Protein AF-A0A821WKL1-F1 (afdb_monomer_lite)

Secondary structure (DSSP, 8-state):
---HHHHHHHHHHHHHHHH----------STTS-HHHHHHHHHHHHHHHHSS-------

Organism: NCBI:txid392032

InterPro domains:
  IPR001609 Myosin head, motor domain-like [PF00063] (1-54)
  IPR001609 Myosin head, motor domain-like [PS51456] (1-59)
  IPR027417 P-loop containing nucleoside triphosphate hydrolase [SSF52540] (1-55)
  IPR036961 Kinesin motor domain superfamily [G3DSA:3.40.850.10] (1-59)

Foldseek 3Di:
DPPPLLVVLVVQVVCCVVVVDHGDDDQDDDPPPCSVVSVVVSVVNCCVVVPPDPPDPPD

Structure (mmCIF, N/CA/C/O backbone):
data_AF-A0A821WKL1-F1
#
_entry.id   AF-A0A821WKL1-F1
#
loop_
_atom_site.group_PDB
_atom_site.id
_atom_site.type_symbol
_atom_site.label_atom_id
_atom_site.label_alt_id
_atom_site.label_comp_id
_atom_site.label_asym_id
_atom_site.label_entity_id
_atom_site.label_seq_id
_atom_site.pdbx_PDB_ins_code
_atom_site.Cartn_x
_atom_site.Cartn_y
_atom_site.Cartn_z
_atom_site.occupancy
_atom_site.B_iso_or_equiv
_atom_site.auth_seq_id
_atom_site.auth_comp_id
_atom_site.auth_asym_id
_atom_site.auth_atom_id
_atom_site.pdbx_PDB_model_num
ATOM 1 N N . MET A 1 1 ? -11.206 -1.740 -14.306 1.00 48.59 1 MET A N 1
ATOM 2 C CA . MET A 1 1 ? -10.390 -2.364 -13.245 1.00 48.59 1 MET A CA 1
ATOM 3 C C . MET A 1 1 ? -9.315 -1.361 -12.851 1.00 48.59 1 MET A C 1
ATOM 5 O O . MET A 1 1 ? -8.538 -0.999 -13.730 1.00 48.59 1 MET A O 1
ATOM 9 N N . PRO A 1 2 ? -9.317 -0.813 -11.620 1.00 51.78 2 PRO A N 1
ATOM 10 C CA . PRO A 1 2 ? -8.225 0.049 -11.171 1.00 51.78 2 PRO A CA 1
ATOM 11 C C . PRO A 1 2 ? -6.888 -0.702 -11.322 1.00 51.78 2 PRO A C 1
ATOM 13 O O . PRO A 1 2 ? -6.888 -1.934 -11.266 1.00 51.78 2 PRO A O 1
ATOM 16 N N . PRO A 1 3 ? -5.764 -0.002 -11.561 1.00 66.75 3 PRO A N 1
ATOM 17 C CA . PRO A 1 3 ? -4.455 -0.626 -11.727 1.00 66.75 3 PRO A CA 1
ATOM 18 C C . PRO A 1 3 ? -4.205 -1.697 -10.661 1.00 66.75 3 PRO A C 1
ATOM 20 O O . PRO A 1 3 ? -4.428 -1.440 -9.479 1.00 66.75 3 PRO A O 1
ATOM 23 N N . HIS A 1 4 ? -3.714 -2.869 -11.074 1.00 80.81 4 HIS A N 1
ATOM 24 C CA . HIS A 1 4 ? -3.466 -4.028 -10.203 1.00 80.81 4 HIS A CA 1
ATOM 25 C C . HIS A 1 4 ? -2.743 -3.658 -8.892 1.00 80.81 4 HIS A C 1
ATOM 27 O O . HIS A 1 4 ? -3.056 -4.177 -7.827 1.00 80.81 4 HIS A O 1
ATOM 33 N N . ILE A 1 5 ? -1.830 -2.684 -8.951 1.00 89.44 5 ILE A N 1
ATOM 34 C CA . ILE A 1 5 ? -1.057 -2.220 -7.797 1.00 89.44 5 ILE A CA 1
ATOM 35 C C . ILE A 1 5 ? -1.894 -1.483 -6.734 1.00 89.44 5 ILE A C 1
ATOM 37 O O . ILE A 1 5 ? -1.631 -1.623 -5.543 1.00 89.44 5 ILE A O 1
ATOM 41 N N . PHE A 1 6 ? -2.917 -0.724 -7.141 1.00 91.50 6 PHE A N 1
ATOM 42 C CA . PHE A 1 6 ? -3.784 0.001 -6.207 1.00 91.50 6 PHE A CA 1
ATOM 43 C C . PHE A 1 6 ? -4.805 -0.924 -5.555 1.00 91.50 6 PHE A C 1
ATOM 45 O O . PHE A 1 6 ? -5.101 -0.756 -4.377 1.00 91.50 6 PHE A O 1
ATOM 52 N N . ALA A 1 7 ? -5.297 -1.925 -6.292 1.00 91.44 7 ALA A N 1
ATOM 53 C CA . ALA A 1 7 ? -6.169 -2.952 -5.728 1.00 91.44 7 ALA A CA 1
ATOM 54 C C . ALA A 1 7 ? -5.459 -3.715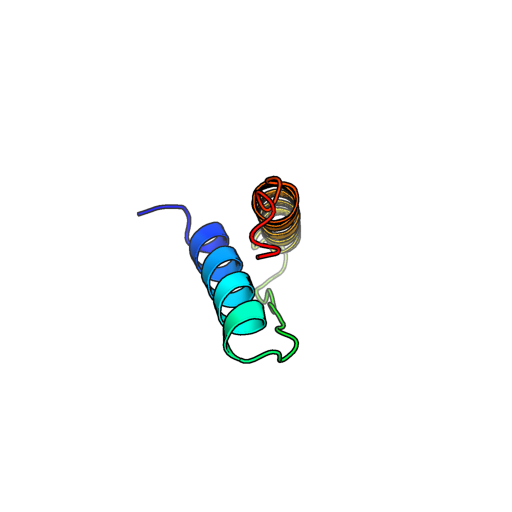 -4.593 1.00 91.44 7 ALA A C 1
ATOM 56 O O . ALA A 1 7 ? -5.985 -3.773 -3.486 1.00 91.44 7 ALA A O 1
ATOM 57 N N . ILE A 1 8 ? -4.218 -4.168 -4.823 1.00 92.69 8 ILE A N 1
ATOM 58 C CA . ILE A 1 8 ? -3.407 -4.847 -3.795 1.00 92.69 8 ILE A CA 1
ATOM 59 C C . ILE A 1 8 ? -3.190 -3.958 -2.568 1.00 92.69 8 ILE A C 1
ATOM 61 O O . ILE A 1 8 ? -3.364 -4.410 -1.439 1.00 92.69 8 ILE A O 1
ATOM 65 N N . ALA A 1 9 ? -2.818 -2.692 -2.772 1.00 93.75 9 ALA A N 1
ATOM 66 C CA . ALA A 1 9 ? -2.593 -1.768 -1.663 1.00 93.75 9 ALA A CA 1
ATOM 67 C C . ALA A 1 9 ? -3.879 -1.506 -0.853 1.00 93.75 9 ALA A C 1
ATOM 69 O O . ALA A 1 9 ? -3.823 -1.404 0.372 1.00 93.75 9 ALA A O 1
ATOM 70 N N . SER A 1 10 ? -5.034 -1.436 -1.524 1.00 93.06 10 SER A N 1
ATOM 71 C CA . SER A 1 10 ? -6.346 -1.281 -0.884 1.00 93.06 10 SER A CA 1
ATOM 72 C C . SER A 1 10 ? -6.720 -2.498 -0.044 1.00 93.06 10 SER A C 1
ATOM 74 O O . SER A 1 10 ? -7.114 -2.355 1.114 1.00 93.06 10 SER A O 1
ATOM 76 N N . ASP A 1 11 ? -6.538 -3.699 -0.596 1.00 94.12 11 ASP A N 1
ATOM 77 C CA . ASP A 1 11 ? -6.836 -4.943 0.107 1.00 94.12 11 ASP A CA 1
ATOM 78 C C . ASP A 1 11 ? -5.914 -5.152 1.308 1.00 94.12 11 ASP A C 1
ATOM 80 O O . ASP A 1 11 ? -6.408 -5.454 2.393 1.00 94.12 11 ASP A O 1
ATOM 84 N N . ALA A 1 12 ? -4.610 -4.900 1.165 1.00 94.38 12 ALA A N 1
ATOM 85 C CA . ALA A 1 12 ? -3.669 -4.954 2.284 1.00 94.38 12 ALA A CA 1
ATOM 86 C C . ALA A 1 12 ? -4.065 -3.974 3.401 1.00 94.38 12 ALA A C 1
ATOM 88 O O . ALA A 1 12 ? -4.102 -4.348 4.571 1.00 94.38 12 ALA A O 1
ATOM 89 N N . TYR A 1 13 ? -4.436 -2.735 3.058 1.00 93.81 13 TYR A N 1
ATOM 90 C CA . TYR A 1 13 ? -4.896 -1.759 4.048 1.00 93.81 13 TYR A CA 1
ATOM 91 C C . TYR A 1 13 ? -6.186 -2.205 4.750 1.00 93.81 13 TYR A C 1
ATOM 93 O O . TYR A 1 13 ? -6.298 -2.117 5.975 1.00 93.81 13 TYR A O 1
ATOM 101 N N . ARG A 1 14 ? -7.157 -2.722 3.990 1.00 93.94 14 ARG A N 1
ATOM 102 C CA . ARG A 1 14 ? -8.423 -3.224 4.534 1.00 93.94 14 ARG A CA 1
ATOM 103 C C . ARG A 1 14 ? -8.203 -4.410 5.473 1.00 93.94 14 ARG A C 1
ATOM 105 O O . ARG A 1 14 ? -8.747 -4.396 6.574 1.00 93.94 14 ARG A O 1
ATOM 112 N N . LEU A 1 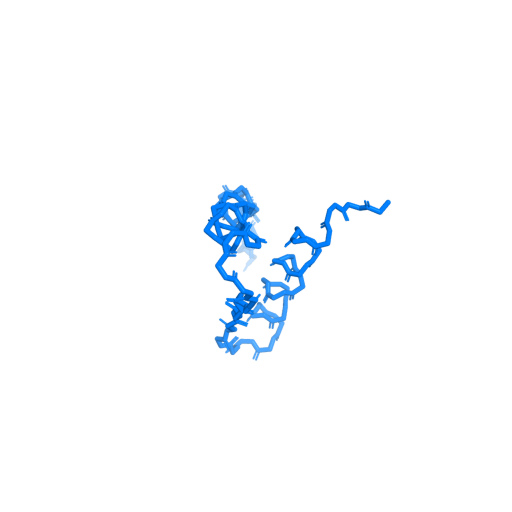15 ? -7.394 -5.389 5.071 1.00 95.31 15 LEU A N 1
ATOM 113 C CA . LEU A 1 15 ? -7.073 -6.566 5.884 1.00 95.31 15 LEU A CA 1
ATOM 114 C C . LEU A 1 15 ? -6.308 -6.182 7.153 1.00 95.31 15 LEU A C 1
ATOM 116 O O . LEU A 1 15 ? -6.647 -6.673 8.226 1.00 95.31 15 LEU A O 1
ATOM 120 N N . MET A 1 16 ? -5.367 -5.238 7.063 1.00 95.44 16 MET A N 1
ATOM 121 C CA . MET A 1 16 ? -4.662 -4.698 8.231 1.00 95.44 16 MET A CA 1
ATOM 122 C C . MET A 1 16 ? -5.638 -4.118 9.267 1.00 95.44 16 MET A C 1
ATOM 124 O O . MET A 1 16 ? -5.502 -4.356 10.467 1.00 95.44 16 MET A O 1
ATOM 128 N N . LEU A 1 17 ? -6.655 -3.372 8.821 1.00 93.38 17 LEU A N 1
ATOM 129 C CA . LEU A 1 17 ? -7.666 -2.798 9.714 1.00 93.38 17 LEU A CA 1
ATOM 130 C C . LEU A 1 17 ? -8.661 -3.834 10.251 1.00 93.38 17 LEU A C 1
ATOM 132 O O . LEU A 1 17 ? -9.063 -3.722 11.408 1.00 93.38 17 LEU A O 1
ATOM 136 N N . GLN A 1 18 ? -9.068 -4.803 9.429 1.00 95.38 18 GLN A N 1
ATOM 137 C CA . GLN A 1 18 ? -10.044 -5.833 9.798 1.00 95.38 18 GLN A CA 1
ATOM 138 C C . GLN A 1 18 ? -9.454 -6.861 10.763 1.00 95.38 18 GLN A C 1
ATOM 140 O O . GLN A 1 18 ? -10.047 -7.133 11.805 1.00 95.38 18 GLN A O 1
ATOM 145 N N . ASN A 1 19 ? -8.276 -7.387 10.437 1.00 95.31 19 ASN A N 1
ATOM 146 C CA . ASN A 1 19 ? -7.642 -8.466 11.190 1.00 95.31 19 ASN A CA 1
ATOM 147 C C . ASN A 1 19 ? -6.768 -7.936 12.330 1.00 95.31 19 ASN A C 1
ATOM 149 O O . ASN A 1 19 ? -6.429 -8.692 13.231 1.00 95.31 19 ASN A O 1
ATOM 153 N N . ARG A 1 20 ? -6.443 -6.632 12.322 1.00 93.88 20 ARG A N 1
ATOM 154 C CA . ARG A 1 20 ? -5.553 -5.983 13.303 1.00 93.88 20 ARG A CA 1
ATOM 155 C C . ARG A 1 20 ? -4.151 -6.606 13.315 1.00 93.88 20 ARG A C 1
ATOM 157 O O . ARG A 1 20 ? -3.501 -6.648 14.353 1.00 93.88 20 ARG A O 1
ATOM 164 N N . GLU A 1 21 ? -3.697 -7.040 12.143 1.00 95.62 21 GLU A N 1
ATOM 165 C CA . GLU A 1 21 ? -2.398 -7.671 11.912 1.00 95.62 21 GLU A CA 1
ATOM 166 C C . GLU A 1 21 ? -1.629 -6.930 10.816 1.00 95.62 21 GLU A C 1
ATOM 168 O O . GLU A 1 21 ? -2.205 -6.524 9.800 1.00 95.62 21 GLU A O 1
ATOM 173 N N . ASP A 1 22 ? -0.317 -6.789 11.001 1.00 95.31 22 ASP A N 1
ATOM 174 C CA . ASP A 1 22 ? 0.558 -6.115 10.044 1.00 95.31 22 ASP A CA 1
ATOM 175 C C . ASP A 1 22 ? 0.593 -6.851 8.697 1.00 95.31 22 ASP A C 1
ATOM 177 O O . ASP A 1 22 ? 0.631 -8.079 8.631 1.00 95.31 22 ASP A O 1
ATOM 181 N N . GLN A 1 23 ? 0.589 -6.088 7.601 1.00 96.31 23 GLN A N 1
ATOM 182 C CA . GLN A 1 23 ? 0.589 -6.619 6.235 1.00 96.31 23 GLN A CA 1
ATOM 183 C C . GLN A 1 23 ? 1.884 -6.263 5.504 1.00 96.31 23 GLN A C 1
ATOM 185 O O . GLN A 1 23 ? 2.483 -5.214 5.740 1.00 96.31 23 GLN A O 1
ATOM 190 N N . SER A 1 24 ? 2.294 -7.118 4.565 1.00 95.44 24 SER A N 1
ATOM 191 C CA . SER A 1 24 ? 3.476 -6.892 3.727 1.00 95.44 24 SER A CA 1
ATOM 192 C C . SER A 1 24 ? 3.138 -7.000 2.240 1.00 95.44 24 SER A C 1
ATOM 194 O O . SER A 1 24 ? 2.297 -7.798 1.832 1.00 95.44 24 SER A O 1
ATOM 196 N N . ILE A 1 25 ? 3.791 -6.173 1.418 1.00 93.50 25 ILE A N 1
ATOM 197 C CA . ILE A 1 25 ? 3.669 -6.195 -0.045 1.00 93.50 25 ILE A CA 1
ATOM 198 C C . ILE A 1 25 ? 5.066 -6.428 -0.619 1.00 93.50 25 ILE A C 1
ATOM 200 O O . ILE A 1 25 ? 5.923 -5.545 -0.569 1.00 93.50 25 ILE A O 1
ATOM 204 N N . LEU A 1 26 ? 5.297 -7.618 -1.177 1.00 93.81 26 LEU A N 1
ATOM 205 C CA . LEU A 1 26 ? 6.567 -7.988 -1.800 1.00 93.81 26 LEU A CA 1
ATOM 206 C C . LEU A 1 26 ? 6.501 -7.775 -3.318 1.00 93.81 26 LEU A C 1
ATOM 208 O O . LEU A 1 26 ? 5.767 -8.461 -4.023 1.00 93.81 26 LEU A O 1
ATOM 212 N N . CYS A 1 27 ? 7.304 -6.843 -3.833 1.00 90.94 27 CYS A N 1
ATOM 213 C CA . CYS A 1 27 ? 7.442 -6.613 -5.273 1.00 90.94 27 CYS A CA 1
ATOM 214 C C . CYS A 1 27 ? 8.639 -7.405 -5.827 1.00 90.94 27 CYS A C 1
ATOM 216 O O . CYS A 1 27 ? 9.787 -7.028 -5.590 1.00 90.94 27 CYS A O 1
ATOM 218 N N . THR A 1 28 ? 8.386 -8.472 -6.590 1.00 93.06 28 THR A N 1
ATOM 219 C CA . THR A 1 28 ? 9.418 -9.304 -7.243 1.00 93.06 28 THR A CA 1
ATOM 220 C C . THR A 1 28 ? 9.426 -9.122 -8.766 1.00 93.06 28 THR A C 1
ATOM 222 O O . THR A 1 28 ? 8.531 -8.501 -9.337 1.00 93.06 28 THR A O 1
ATOM 225 N N . GLY A 1 29 ? 10.488 -9.592 -9.431 1.00 93.69 29 GLY A N 1
ATOM 226 C CA . GLY A 1 29 ? 10.658 -9.505 -10.886 1.00 93.69 29 GLY A CA 1
ATOM 227 C C . GLY A 1 29 ? 12.108 -9.264 -11.304 1.00 93.69 29 GLY A C 1
ATOM 228 O O . GLY A 1 29 ? 12.964 -8.972 -10.465 1.00 93.69 29 GLY A O 1
ATOM 229 N N . GLU A 1 30 ? 12.386 -9.337 -12.601 1.00 95.81 30 GLU A N 1
ATOM 230 C CA . GLU A 1 30 ? 13.722 -9.126 -13.174 1.00 95.81 30 GLU A CA 1
ATOM 231 C C . GLU A 1 30 ? 14.171 -7.651 -13.120 1.00 95.81 30 GLU A C 1
ATOM 233 O O . GLU A 1 30 ? 13.408 -6.743 -12.747 1.00 95.81 30 GLU A O 1
ATOM 238 N N . SER A 1 31 ? 15.443 -7.393 -13.438 1.00 95.19 31 SER A N 1
ATOM 239 C CA . SER A 1 31 ? 15.945 -6.022 -13.593 1.00 95.19 31 SER A CA 1
ATOM 240 C C . SER A 1 31 ? 15.174 -5.315 -14.714 1.00 95.19 31 SER A C 1
ATOM 242 O O . SER A 1 31 ? 14.955 -5.891 -15.771 1.00 95.19 31 SER A O 1
ATOM 244 N N . GLY A 1 32 ? 14.707 -4.086 -14.474 1.00 93.81 32 GLY A N 1
ATOM 245 C CA . GLY A 1 32 ? 13.889 -3.336 -15.439 1.00 93.81 32 GLY A CA 1
ATOM 246 C C . GLY A 1 32 ? 12.375 -3.595 -15.389 1.00 93.81 32 GLY A C 1
ATOM 247 O O . GLY A 1 32 ? 11.626 -2.826 -15.980 1.00 93.81 32 GLY A O 1
ATOM 248 N N . ALA A 1 33 ? 11.881 -4.564 -14.606 1.00 92.06 33 ALA A N 1
ATOM 249 C CA . ALA A 1 33 ? 10.444 -4.881 -14.503 1.00 92.06 33 ALA A CA 1
ATOM 250 C C . ALA A 1 33 ? 9.571 -3.805 -13.804 1.00 92.06 33 ALA A C 1
ATOM 252 O O . ALA A 1 33 ? 8.394 -4.029 -13.531 1.00 92.06 33 ALA A O 1
ATOM 253 N N . GLY A 1 34 ? 10.137 -2.647 -13.448 1.00 92.62 34 GLY A N 1
ATOM 254 C CA . GLY A 1 34 ? 9.381 -1.540 -12.850 1.00 92.62 34 GLY A CA 1
ATOM 255 C C . GLY A 1 34 ? 9.042 -1.692 -11.361 1.00 92.62 34 GLY A C 1
ATOM 256 O O . GLY A 1 34 ? 8.185 -0.965 -10.866 1.00 92.62 34 GLY A O 1
ATOM 257 N N . LYS A 1 35 ? 9.721 -2.584 -10.618 1.00 93.31 35 LYS A N 1
ATOM 258 C CA . LYS A 1 35 ? 9.496 -2.799 -9.170 1.00 93.31 35 LYS A CA 1
ATOM 259 C C . LYS A 1 35 ? 9.512 -1.491 -8.371 1.00 93.31 35 LYS A C 1
ATOM 261 O O . LYS A 1 35 ? 8.572 -1.217 -7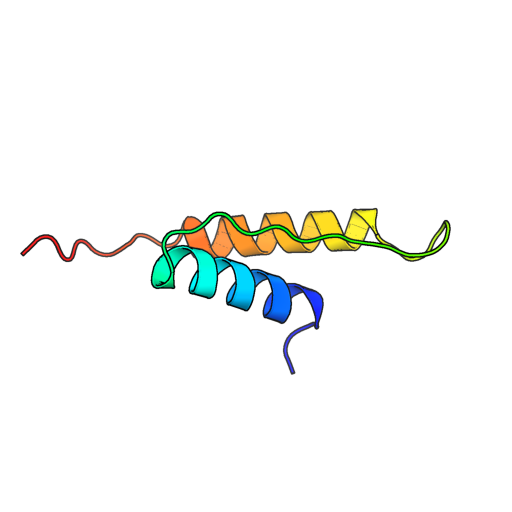.639 1.00 93.31 35 LYS A O 1
ATOM 266 N N . THR A 1 36 ? 10.534 -0.656 -8.569 1.00 94.56 36 THR A N 1
ATOM 267 C CA . THR A 1 36 ? 10.681 0.633 -7.874 1.00 94.56 36 THR A CA 1
ATOM 268 C C . THR A 1 36 ? 9.519 1.585 -8.160 1.00 94.56 36 THR A C 1
ATOM 270 O O . THR A 1 36 ? 8.995 2.214 -7.244 1.00 94.56 36 THR A O 1
ATOM 273 N N . GLU A 1 37 ? 9.078 1.671 -9.417 1.00 93.25 37 GLU A N 1
ATOM 274 C CA . GLU A 1 37 ? 7.946 2.519 -9.813 1.00 93.25 37 GLU A CA 1
ATOM 275 C C . GLU A 1 37 ? 6.625 2.009 -9.229 1.00 93.25 37 GLU A C 1
ATOM 277 O O . GLU A 1 37 ? 5.785 2.797 -8.790 1.00 93.25 37 GLU A O 1
ATOM 282 N N . ASN A 1 38 ? 6.457 0.689 -9.142 1.00 91.69 38 ASN A N 1
ATOM 283 C CA . ASN A 1 38 ? 5.303 0.087 -8.486 1.00 91.69 38 ASN A CA 1
ATOM 284 C C . ASN A 1 38 ? 5.307 0.362 -6.978 1.00 91.69 38 ASN A C 1
ATOM 286 O O . ASN A 1 38 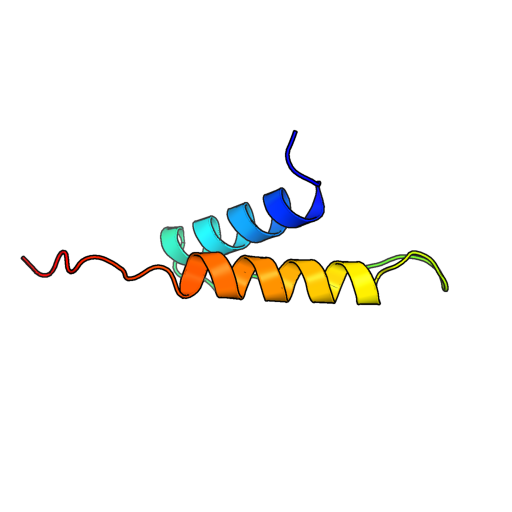? 4.274 0.762 -6.441 1.00 91.69 38 ASN A O 1
ATOM 290 N N . THR A 1 39 ? 6.457 0.252 -6.307 1.00 94.06 39 THR A N 1
ATOM 291 C CA . THR A 1 39 ? 6.580 0.588 -4.880 1.00 94.06 39 THR A CA 1
ATOM 292 C C . THR A 1 39 ? 6.205 2.047 -4.610 1.00 94.06 39 THR A C 1
ATOM 294 O O . THR A 1 39 ? 5.458 2.321 -3.671 1.00 94.06 39 THR A O 1
ATOM 297 N N . LYS A 1 40 ? 6.634 2.994 -5.459 1.00 94.94 40 LYS A N 1
ATOM 298 C CA . LYS A 1 40 ? 6.230 4.409 -5.340 1.00 94.94 40 LYS A CA 1
ATOM 299 C C . LYS A 1 40 ? 4.709 4.577 -5.406 1.00 94.94 40 LYS A C 1
ATOM 301 O O . LYS A 1 40 ? 4.140 5.293 -4.585 1.00 94.94 40 LYS A O 1
ATOM 306 N N . LYS A 1 41 ? 4.046 3.892 -6.343 1.00 93.62 41 LYS A N 1
ATOM 307 C CA . LYS A 1 41 ? 2.581 3.929 -6.495 1.00 93.62 41 LYS A CA 1
ATOM 308 C C . LYS A 1 41 ? 1.854 3.359 -5.275 1.00 93.62 41 LYS A C 1
ATOM 310 O O . LYS A 1 41 ? 0.855 3.939 -4.856 1.00 93.62 41 LYS A O 1
ATOM 315 N N . VAL A 1 42 ? 2.358 2.272 -4.684 1.00 93.44 42 VAL A N 1
ATOM 316 C CA . VAL A 1 42 ? 1.809 1.713 -3.433 1.00 93.44 42 VAL A CA 1
ATOM 317 C C . VAL A 1 42 ? 1.869 2.750 -2.314 1.00 93.44 42 VAL A C 1
ATOM 319 O O . VAL A 1 42 ? 0.850 3.023 -1.685 1.00 93.44 42 VAL A O 1
ATOM 322 N N . ILE A 1 43 ? 3.034 3.370 -2.106 1.00 94.19 43 ILE A N 1
ATOM 323 C CA . ILE A 1 43 ? 3.226 4.382 -1.057 1.00 94.19 43 ILE A CA 1
ATOM 324 C C . ILE A 1 43 ? 2.285 5.574 -1.273 1.00 94.19 43 ILE A C 1
ATOM 326 O O . ILE A 1 43 ? 1.615 6.002 -0.336 1.00 94.19 43 ILE A O 1
ATOM 330 N N . GLN A 1 44 ? 2.188 6.079 -2.507 1.00 93.25 44 GLN A N 1
ATOM 331 C CA . GLN A 1 44 ? 1.286 7.183 -2.853 1.00 93.25 44 GLN A CA 1
ATOM 332 C C . GLN A 1 44 ? -0.180 6.846 -2.561 1.00 93.25 44 GLN A C 1
ATOM 334 O O . GLN A 1 44 ? -0.899 7.670 -1.998 1.00 93.25 44 GLN A O 1
ATOM 339 N N . TYR A 1 45 ? -0.619 5.637 -2.918 1.00 92.62 45 TYR A N 1
ATOM 340 C CA . TYR A 1 45 ? -1.995 5.209 -2.687 1.00 92.62 45 TYR A CA 1
ATOM 341 C C . TYR A 1 45 ? -2.306 5.061 -1.196 1.00 92.62 45 TYR A C 1
ATOM 343 O O . TYR A 1 45 ? -3.315 5.590 -0.735 1.00 92.62 45 TYR A O 1
ATOM 351 N N . LEU A 1 46 ? -1.421 4.407 -0.434 1.00 92.19 46 LEU A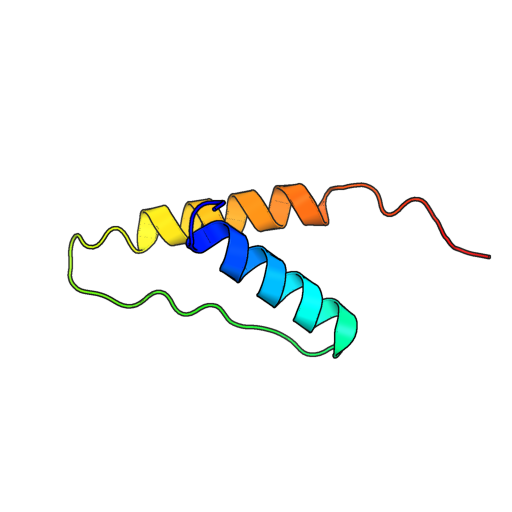 N 1
ATOM 352 C CA . LEU A 1 46 ? -1.570 4.266 1.017 1.00 92.19 46 LEU A CA 1
ATOM 353 C C . LEU A 1 46 ? -1.607 5.629 1.712 1.00 92.19 46 LEU A C 1
ATOM 355 O O . LEU A 1 46 ? -2.470 5.851 2.556 1.00 92.19 46 LEU A O 1
ATOM 359 N N . ALA A 1 47 ? -0.729 6.558 1.323 1.00 92.88 47 ALA A N 1
ATOM 360 C CA . ALA A 1 47 ? -0.737 7.919 1.848 1.00 92.88 47 ALA A CA 1
ATOM 361 C C . ALA A 1 47 ? -2.065 8.636 1.557 1.00 92.88 47 ALA A C 1
ATOM 363 O O . ALA A 1 47 ? -2.621 9.265 2.452 1.00 92.88 47 ALA A O 1
ATOM 364 N N . TYR A 1 48 ? -2.604 8.499 0.342 1.00 91.12 48 TYR A N 1
ATOM 365 C CA . TYR A 1 48 ? -3.880 9.105 -0.042 1.00 91.12 48 TYR A CA 1
ATOM 366 C C . TYR A 1 48 ? -5.060 8.578 0.788 1.00 91.12 48 TYR A C 1
ATOM 368 O O . TYR A 1 48 ? -5.828 9.368 1.336 1.00 91.12 48 TYR A O 1
ATOM 376 N N . ILE A 1 49 ? -5.197 7.254 0.920 1.00 89.12 49 ILE A N 1
ATOM 377 C CA . ILE A 1 49 ? -6.341 6.659 1.631 1.00 89.12 49 ILE A CA 1
ATOM 378 C C . ILE A 1 49 ? -6.214 6.759 3.154 1.00 89.12 49 ILE A C 1
ATOM 380 O O . ILE A 1 49 ? -7.223 6.895 3.839 1.00 89.12 49 ILE A O 1
ATOM 384 N N . ALA A 1 50 ? -4.994 6.703 3.696 1.00 87.44 50 ALA A N 1
ATOM 385 C CA . ALA A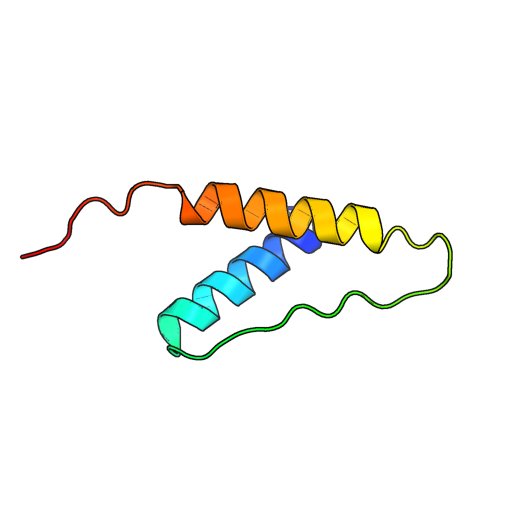 1 50 ? -4.767 6.782 5.136 1.00 87.44 50 ALA A CA 1
ATOM 386 C C . ALA A 1 50 ? -4.829 8.225 5.656 1.00 87.44 50 ALA A C 1
ATOM 388 O O . ALA A 1 50 ? -5.152 8.426 6.825 1.00 87.44 50 ALA A O 1
ATOM 389 N N . ALA A 1 51 ? -4.536 9.216 4.805 1.00 82.12 51 ALA A N 1
ATOM 390 C CA . ALA A 1 51 ? -4.670 10.633 5.138 1.00 82.12 51 ALA A CA 1
ATOM 391 C C . ALA A 1 51 ? -6.114 11.150 5.042 1.00 82.12 51 ALA A C 1
ATOM 393 O O . ALA A 1 51 ? -6.385 12.257 5.510 1.00 82.12 51 ALA A O 1
ATOM 394 N N . ALA A 1 52 ? -7.046 10.383 4.462 1.00 67.38 52 ALA A N 1
ATOM 395 C CA . ALA A 1 52 ? -8.457 10.739 4.508 1.00 67.38 52 ALA A CA 1
ATOM 396 C C . ALA A 1 52 ? -8.883 10.847 5.985 1.00 67.38 52 ALA A C 1
ATOM 398 O O . ALA A 1 52 ? -8.671 9.896 6.748 1.00 67.38 52 ALA A O 1
ATOM 399 N N . PRO A 1 53 ? -9.439 11.990 6.430 1.00 55.59 53 PRO A N 1
ATOM 400 C CA . PRO A 1 53 ? -9.810 12.158 7.822 1.00 55.59 53 PRO A CA 1
ATOM 401 C C . PRO A 1 53 ? -10.809 11.060 8.174 1.00 55.59 53 PRO A C 1
ATOM 403 O O . PRO A 1 53 ? -11.896 10.994 7.598 1.00 55.59 53 PRO A O 1
ATOM 406 N N . ARG A 1 54 ? -10.456 10.194 9.134 1.00 59.03 54 ARG A N 1
ATOM 407 C CA . ARG A 1 54 ? -11.468 9.395 9.824 1.00 59.03 54 ARG A CA 1
ATOM 408 C C . ARG A 1 54 ? -12.370 10.407 10.509 1.00 59.03 54 ARG A C 1
ATOM 410 O O . ARG A 1 54 ? -12.008 10.933 11.561 1.00 59.03 54 ARG A O 1
ATOM 417 N N . SER A 1 55 ? -13.504 10.729 9.893 1.00 55.62 55 SER A N 1
ATOM 418 C CA . SER A 1 55 ? -14.576 11.446 10.565 1.00 55.62 55 SER A CA 1
ATOM 419 C C . SER A 1 55 ? -14.832 10.694 11.863 1.00 55.62 55 SER A C 1
ATOM 421 O O . SER A 1 55 ? -15.197 9.519 11.842 1.00 55.62 55 SER A O 1
ATOM 423 N N . SER A 1 56 ? -14.512 11.353 12.969 1.00 56.94 56 SER A N 1
ATOM 424 C CA . SER A 1 56 ? -14.681 10.882 14.331 1.00 56.94 56 SER A CA 1
ATOM 425 C C . SER A 1 56 ? -16.029 10.177 14.512 1.00 56.94 56 SER A C 1
ATOM 427 O O . SER A 1 56 ? -17.039 10.827 14.747 1.00 56.94 56 SER A O 1
ATOM 429 N N . GLN A 1 57 ? -16.038 8.845 14.463 1.00 54.00 57 GLN A N 1
ATOM 430 C CA . GLN A 1 57 ? -16.967 8.035 15.246 1.00 54.00 57 GLN A CA 1
ATOM 431 C C . GLN A 1 57 ? -16.261 7.680 16.557 1.00 54.00 57 GLN A C 1
ATOM 433 O O . GLN A 1 57 ? -15.890 6.540 16.816 1.00 54.00 57 GLN A O 1
ATOM 438 N N . ARG A 1 58 ? -15.996 8.706 17.370 1.00 47.38 58 ARG A N 1
ATOM 439 C CA . ARG A 1 58 ? -16.052 8.555 18.822 1.00 47.38 58 ARG A CA 1
ATOM 440 C C . ARG A 1 58 ? -17.491 8.889 19.202 1.00 47.38 58 ARG A C 1
ATOM 442 O O . ARG A 1 58 ? -17.836 10.066 19.267 1.00 47.38 58 ARG A O 1
ATOM 449 N N . SER A 1 59 ? -18.319 7.854 19.322 1.00 41.88 59 SER A N 1
ATOM 450 C CA . SER A 1 59 ? -19.506 7.899 20.181 1.00 41.88 59 SER A CA 1
ATOM 451 C C . SER A 1 59 ? -19.088 7.574 21.604 1.00 41.88 59 SER A C 1
ATOM 453 O O . SER A 1 59 ? -18.143 6.764 21.752 1.00 41.88 59 SER A O 1
#

Radius of gyration: 13.7 Å; chains: 1; bounding box: 36×22×36 Å

pLDDT: mean 85.82, std 15.33, range [41.88, 96.31]

Sequence (59 aa):
MPPHIFAIASDAYRLMLQNREDQSILCTGESGAGKTENTKKVIQYLAYIAAAPRSSQRS